Protein AF-A0A915DSH3-F1 (afdb_monomer_lite)

pLDDT: mean 75.09, std 13.85, range [45.59, 95.69]

Foldseek 3Di:
DDDPDPDPPDDDPPDPVVVVVCCVVPNDPDDPPDPDDDPVVVVVVVVPDPVVVVVVVVVVVVVVVVPPDDPDPDDPPDPCVVVVVVVVVVVVVVVVVPDPPQDDDPNDTD

Structure (mmCIF, N/CA/C/O backbone):
data_AF-A0A915DSH3-F1
#
_entry.id   AF-A0A915DSH3-F1
#
loop_
_atom_site.group_PDB
_atom_site.id
_atom_site.type_symbol
_atom_site.label_atom_id
_atom_site.label_alt_id
_atom_site.label_comp_id
_atom_site.label_asym_id
_atom_site.label_entity_id
_atom_site.label_seq_id
_atom_site.pdbx_PDB_ins_code
_atom_site.Cartn_x
_atom_site.Cartn_y
_atom_site.Cartn_z
_atom_site.occupancy
_atom_site.B_iso_or_equiv
_atom_site.auth_seq_id
_atom_site.auth_comp_id
_atom_site.auth_asym_id
_atom_site.auth_atom_id
_atom_site.pdbx_PDB_model_num
ATOM 1 N N . MET A 1 1 ? 5.018 30.701 -42.467 1.00 50.78 1 MET A N 1
ATOM 2 C CA . MET A 1 1 ? 4.283 29.457 -42.141 1.00 50.78 1 MET A CA 1
ATOM 3 C C . MET A 1 1 ? 4.256 28.543 -43.361 1.00 50.78 1 MET A C 1
ATOM 5 O O . MET A 1 1 ? 3.583 28.879 -44.322 1.00 50.78 1 MET A O 1
ATOM 9 N N . SER A 1 2 ? 4.959 27.407 -43.355 1.00 45.59 2 SER A N 1
ATOM 10 C CA . SER A 1 2 ? 4.644 26.292 -44.262 1.00 45.59 2 SER A CA 1
ATOM 11 C C . SER A 1 2 ? 5.183 24.987 -43.685 1.00 45.59 2 SER A C 1
ATOM 13 O O . SER A 1 2 ? 6.219 24.956 -43.032 1.00 45.59 2 SER A O 1
ATOM 15 N N . LYS A 1 3 ? 4.377 23.944 -43.833 1.00 59.41 3 LYS A N 1
ATOM 16 C CA . LYS A 1 3 ? 4.323 22.753 -42.991 1.00 59.41 3 LYS A CA 1
ATOM 17 C C . LYS A 1 3 ? 5.414 21.765 -43.410 1.00 59.41 3 LYS A C 1
ATOM 19 O O . LYS A 1 3 ? 5.338 21.222 -44.511 1.00 59.41 3 LYS A O 1
ATOM 24 N N . ASN A 1 4 ? 6.358 21.467 -42.516 1.00 51.75 4 ASN A N 1
ATOM 25 C CA . ASN A 1 4 ? 7.262 20.320 -42.644 1.00 51.75 4 ASN A CA 1
ATOM 26 C C . ASN A 1 4 ? 6.451 19.022 -42.527 1.00 51.75 4 ASN A C 1
ATOM 28 O O . ASN A 1 4 ? 6.335 18.420 -41.463 1.00 51.75 4 ASN A O 1
ATOM 32 N N . ARG A 1 5 ? 5.822 18.614 -43.632 1.00 61.50 5 ARG A N 1
ATOM 33 C CA . ARG A 1 5 ? 5.177 17.309 -43.755 1.00 61.50 5 ARG A CA 1
ATOM 34 C C . ARG A 1 5 ? 6.258 16.289 -44.078 1.00 61.50 5 ARG A C 1
ATOM 36 O O . ARG A 1 5 ? 6.682 16.196 -45.228 1.00 61.50 5 ARG A O 1
ATOM 43 N N . PHE A 1 6 ? 6.696 15.552 -43.060 1.00 60.00 6 PHE A N 1
ATOM 44 C CA . PHE A 1 6 ? 7.559 14.383 -43.202 1.00 60.00 6 PHE A CA 1
ATOM 45 C C . PHE A 1 6 ? 6.954 13.437 -44.247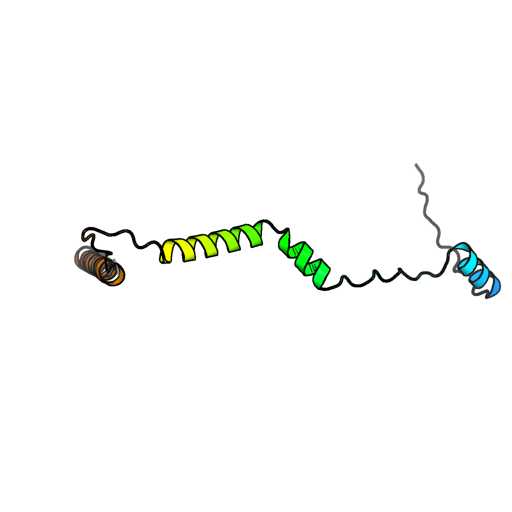 1.00 60.00 6 PHE A C 1
ATOM 47 O O . PHE A 1 6 ? 5.938 12.786 -44.011 1.00 60.00 6 PHE A O 1
ATOM 54 N N . ARG A 1 7 ? 7.528 13.422 -45.452 1.00 58.78 7 ARG A N 1
ATOM 55 C CA . ARG A 1 7 ? 7.103 12.519 -46.517 1.00 58.78 7 ARG A CA 1
ATOM 56 C C . ARG A 1 7 ? 7.782 11.170 -46.308 1.00 58.78 7 ARG A C 1
ATOM 58 O O . ARG A 1 7 ? 8.949 11.023 -46.647 1.00 58.78 7 ARG A O 1
ATOM 65 N N . LEU A 1 8 ? 7.029 10.187 -45.820 1.00 65.19 8 LEU A N 1
ATOM 66 C CA . LEU A 1 8 ? 7.379 8.765 -45.903 1.00 65.19 8 LEU A CA 1
ATOM 67 C C . LEU A 1 8 ? 7.302 8.336 -47.379 1.00 65.19 8 LEU A C 1
ATOM 69 O O . LEU A 1 8 ? 6.280 7.834 -47.833 1.00 65.19 8 LEU A O 1
ATOM 73 N N . ARG A 1 9 ? 8.318 8.669 -48.182 1.00 63.91 9 ARG A N 1
ATOM 74 C CA . ARG A 1 9 ? 8.303 8.420 -49.636 1.00 63.91 9 ARG A CA 1
ATOM 75 C C . ARG A 1 9 ? 8.998 7.123 -50.050 1.00 63.91 9 ARG A C 1
ATOM 77 O O . ARG A 1 9 ? 8.777 6.717 -51.183 1.00 63.91 9 ARG A O 1
ATOM 84 N N . GLN A 1 10 ? 9.770 6.471 -49.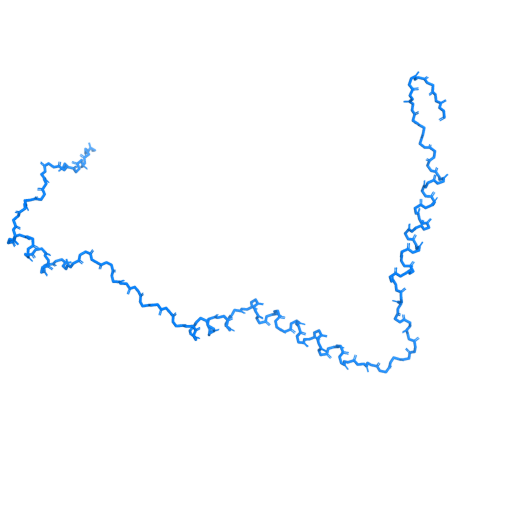179 1.00 68.44 10 GLN A N 1
ATOM 85 C CA . GLN A 1 10 ? 10.495 5.232 -49.488 1.00 68.44 10 GLN A CA 1
ATOM 86 C C . GLN A 1 10 ? 10.586 4.322 -48.252 1.00 68.44 10 GLN A C 1
ATOM 88 O O . GLN A 1 10 ? 10.827 4.802 -47.143 1.00 68.44 10 GLN A O 1
ATOM 93 N N . CYS A 1 11 ? 10.363 3.020 -48.455 1.00 73.06 11 CYS A N 1
ATOM 94 C CA . CYS A 1 11 ? 10.644 1.971 -47.474 1.00 73.06 11 CYS A CA 1
ATOM 95 C C . CYS A 1 11 ? 12.156 1.739 -47.354 1.00 73.06 11 CYS A C 1
ATOM 97 O O . CYS A 1 11 ? 12.935 2.229 -48.172 1.00 73.06 11 CYS A O 1
ATOM 99 N N . LEU A 1 12 ? 12.565 0.973 -46.342 1.00 74.81 12 LEU A N 1
ATOM 100 C CA . LEU A 1 12 ? 13.949 0.534 -46.238 1.00 74.81 12 LEU A CA 1
ATOM 101 C C . LEU A 1 12 ? 14.277 -0.453 -47.365 1.00 74.81 12 LEU A C 1
ATOM 103 O O . LEU A 1 12 ? 13.516 -1.409 -47.530 1.00 74.81 12 LEU A O 1
ATOM 107 N N . PRO A 1 13 ? 15.364 -0.255 -48.128 1.00 76.56 13 PRO A N 1
ATOM 108 C CA . PRO A 1 13 ? 15.850 -1.294 -49.024 1.00 76.56 13 PRO A CA 1
ATOM 109 C C . PRO A 1 13 ? 16.236 -2.533 -48.201 1.00 76.56 13 PRO A C 1
ATOM 111 O O . PRO A 1 13 ? 16.854 -2.411 -47.144 1.00 76.56 13 PRO A O 1
ATOM 114 N N . ASN A 1 14 ? 15.830 -3.719 -48.661 1.00 79.88 14 ASN A N 1
ATOM 115 C CA . ASN A 1 14 ? 16.159 -4.995 -48.020 1.00 79.88 14 ASN A CA 1
ATOM 116 C C . ASN A 1 14 ? 17.528 -5.486 -48.506 1.00 79.88 14 ASN A C 1
ATOM 118 O O . ASN A 1 14 ? 17.619 -6.477 -49.227 1.00 79.88 14 ASN A O 1
ATOM 122 N N . ASP A 1 15 ? 18.556 -4.710 -48.180 1.00 86.25 15 ASP A N 1
ATOM 123 C CA . ASP A 1 15 ? 19.949 -5.004 -48.495 1.00 86.25 15 ASP A CA 1
ATOM 124 C C . ASP A 1 15 ? 20.654 -5.495 -47.221 1.00 86.25 15 ASP A C 1
ATOM 126 O O . ASP A 1 15 ? 20.662 -4.801 -46.199 1.00 86.25 15 ASP A O 1
ATOM 130 N N . GLU A 1 16 ? 21.210 -6.706 -47.261 1.00 86.75 16 GLU A N 1
ATOM 131 C CA . GLU A 1 16 ? 21.871 -7.342 -46.115 1.00 86.75 16 GLU A CA 1
ATOM 132 C C . GLU A 1 16 ? 23.101 -6.542 -45.646 1.00 86.75 16 GLU A C 1
ATOM 134 O O . GLU A 1 16 ? 23.386 -6.472 -44.443 1.00 86.75 16 GLU A O 1
ATOM 139 N N . ASP A 1 17 ? 23.785 -5.853 -46.565 1.00 87.06 17 ASP A N 1
ATOM 140 C CA . ASP A 1 17 ? 24.956 -5.027 -46.254 1.00 87.06 17 ASP A CA 1
ATOM 141 C C . ASP A 1 17 ? 24.559 -3.719 -45.542 1.00 87.06 17 ASP A C 1
ATOM 143 O O . ASP A 1 17 ? 25.221 -3.269 -44.599 1.00 87.06 17 ASP A O 1
ATOM 147 N N . ASP A 1 18 ? 23.425 -3.124 -45.918 1.00 85.81 18 ASP A N 1
ATOM 148 C CA . ASP A 1 18 ? 22.869 -1.945 -45.241 1.00 85.81 18 ASP A CA 1
ATOM 149 C C . ASP A 1 18 ? 22.287 -2.320 -43.865 1.00 85.81 18 ASP A C 1
ATOM 151 O O . ASP A 1 18 ? 22.486 -1.611 -42.873 1.00 85.81 18 ASP A O 1
ATOM 155 N N . ILE A 1 19 ? 21.625 -3.478 -43.755 1.00 84.56 19 ILE A N 1
ATOM 156 C CA . ILE A 1 19 ? 21.099 -4.000 -42.484 1.00 84.56 19 ILE A CA 1
ATOM 157 C C . ILE A 1 19 ? 22.238 -4.306 -41.503 1.00 84.56 19 ILE A C 1
ATOM 159 O O . ILE A 1 19 ? 22.154 -3.923 -40.329 1.00 84.56 19 ILE A O 1
ATOM 163 N N . SER A 1 20 ? 23.313 -4.957 -41.955 1.00 85.00 20 SER A N 1
ATOM 164 C CA . SER A 1 20 ? 24.487 -5.237 -41.121 1.00 85.00 20 SER A CA 1
A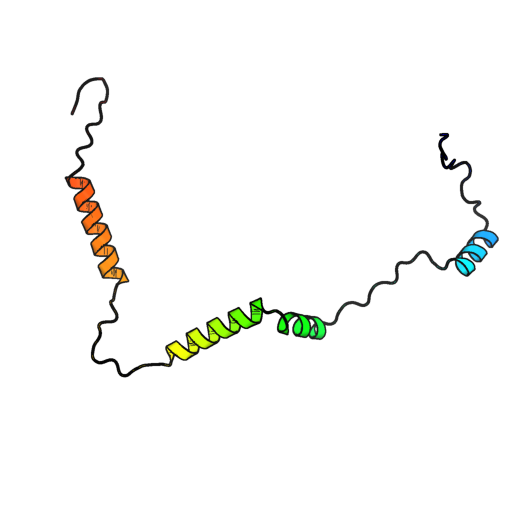TOM 165 C C . SER A 1 20 ? 25.196 -3.946 -40.693 1.00 85.00 20 SER A C 1
ATOM 167 O O . SER A 1 20 ? 25.452 -3.760 -39.499 1.00 85.00 20 SER A O 1
ATOM 169 N N . SER A 1 21 ? 25.375 -2.989 -41.610 1.00 88.62 21 SER A N 1
ATOM 170 C CA . SER A 1 21 ? 25.912 -1.651 -41.312 1.00 88.62 21 SER A CA 1
ATOM 171 C C . SER A 1 21 ? 25.084 -0.911 -40.253 1.00 88.62 21 SER A C 1
ATOM 173 O O . SER A 1 21 ? 25.631 -0.281 -39.341 1.00 88.62 21 SER A O 1
ATOM 175 N N . ARG A 1 22 ? 23.751 -1.020 -40.306 1.00 86.94 22 ARG A N 1
ATOM 176 C CA . ARG A 1 22 ? 22.844 -0.420 -39.313 1.00 86.94 22 ARG A CA 1
ATOM 177 C C . ARG A 1 22 ? 22.908 -1.110 -37.961 1.00 86.94 22 ARG A C 1
ATOM 179 O O . ARG A 1 22 ? 22.864 -0.414 -36.951 1.00 86.94 22 ARG A O 1
ATOM 186 N N . ARG A 1 23 ? 23.035 -2.439 -37.916 1.00 87.00 23 ARG A N 1
ATOM 187 C CA . ARG A 1 23 ? 23.209 -3.182 -36.656 1.00 87.00 23 ARG A CA 1
ATOM 188 C C . ARG A 1 23 ? 24.511 -2.805 -35.957 1.00 87.00 23 ARG A C 1
ATOM 190 O O . ARG A 1 23 ? 24.506 -2.658 -34.740 1.00 87.00 23 ARG A O 1
ATOM 197 N N . VAL A 1 24 ? 25.589 -2.584 -36.712 1.00 86.62 24 VAL A N 1
ATOM 198 C CA . VAL A 1 24 ? 26.867 -2.103 -36.161 1.00 86.62 24 VAL A CA 1
ATOM 199 C C . VAL A 1 24 ? 26.745 -0.660 -35.661 1.00 86.62 24 VAL A C 1
ATOM 201 O O . VAL A 1 24 ? 27.231 -0.340 -34.581 1.00 86.62 24 VAL A O 1
ATOM 204 N N . LYS A 1 25 ? 26.070 0.215 -36.416 1.00 87.69 25 LYS A N 1
ATOM 205 C CA . LYS A 1 25 ? 25.972 1.647 -36.094 1.00 87.69 25 LYS A CA 1
ATOM 206 C C . LYS A 1 25 ? 24.974 1.982 -34.980 1.00 87.69 25 LYS A C 1
ATOM 208 O O . LYS A 1 25 ? 25.235 2.885 -34.190 1.00 87.69 25 LYS A O 1
ATOM 213 N N . TYR A 1 26 ? 23.825 1.311 -34.947 1.00 87.62 26 TYR A N 1
ATOM 214 C CA . TYR A 1 26 ? 22.701 1.630 -34.055 1.00 87.62 26 TYR A CA 1
ATOM 215 C C . TYR A 1 26 ? 22.430 0.550 -33.001 1.00 87.62 26 TYR A C 1
ATOM 217 O O . TYR A 1 26 ? 21.657 0.791 -32.077 1.00 87.62 26 TYR A O 1
ATOM 225 N N . GLY A 1 27 ? 23.068 -0.618 -33.110 1.00 85.19 27 GLY A N 1
ATOM 226 C CA . GLY A 1 27 ? 22.798 -1.761 -32.245 1.00 85.19 27 GLY A CA 1
ATOM 227 C C . GLY A 1 27 ? 21.511 -2.503 -32.614 1.00 85.19 27 GLY A C 1
ATOM 228 O O . GLY A 1 27 ? 20.795 -2.159 -33.558 1.00 85.19 27 GLY A O 1
ATOM 229 N N . ALA A 1 28 ? 21.220 -3.568 -31.869 1.00 82.75 28 ALA A N 1
ATOM 230 C CA . ALA A 1 28 ? 19.955 -4.282 -31.985 1.00 82.75 28 ALA A CA 1
ATOM 231 C C . ALA A 1 28 ? 18.820 -3.474 -31.334 1.00 82.75 28 ALA A C 1
ATOM 233 O O . ALA A 1 28 ? 19.006 -2.879 -30.274 1.00 82.75 28 ALA A O 1
ATOM 234 N N . ASN A 1 29 ? 17.626 -3.496 -31.934 1.00 83.31 29 ASN A N 1
ATOM 235 C CA . ASN A 1 29 ? 16.413 -2.917 -31.346 1.00 83.31 29 ASN A CA 1
ATOM 236 C C . ASN A 1 29 ? 15.827 -3.852 -30.274 1.00 83.31 29 ASN A C 1
ATOM 238 O O . ASN A 1 29 ? 14.700 -4.332 -30.391 1.00 83.31 29 ASN A O 1
ATOM 242 N N . GLU A 1 30 ? 16.631 -4.171 -29.267 1.00 84.19 30 GLU A N 1
ATOM 243 C CA . GLU A 1 30 ? 16.222 -4.976 -28.128 1.00 84.19 30 GLU A CA 1
ATOM 244 C C . GLU A 1 30 ? 16.314 -4.116 -26.873 1.00 84.19 30 GLU A C 1
ATOM 246 O O . GLU A 1 30 ? 17.386 -3.661 -26.471 1.00 84.19 30 GLU A O 1
ATOM 251 N N . ASN A 1 31 ? 15.164 -3.869 -26.248 1.00 76.81 31 ASN A N 1
ATOM 252 C CA . ASN A 1 31 ? 15.134 -3.191 -24.964 1.00 76.81 31 ASN A CA 1
ATOM 253 C C . ASN A 1 31 ? 15.758 -4.128 -23.938 1.00 76.81 31 ASN A C 1
ATOM 255 O O . ASN A 1 31 ? 15.153 -5.146 -23.605 1.00 76.81 31 ASN A O 1
ATOM 259 N N . SER A 1 32 ? 16.939 -3.774 -23.425 1.00 74.94 32 SER A N 1
ATOM 260 C CA . SER A 1 32 ? 17.620 -4.568 -22.406 1.00 74.94 32 SER A CA 1
ATOM 261 C C . SER A 1 32 ? 16.638 -4.951 -21.292 1.00 74.94 32 SER A C 1
ATOM 263 O O . SER A 1 32 ? 16.066 -4.056 -20.648 1.00 74.94 32 SER A O 1
ATOM 265 N N . PRO A 1 33 ? 16.399 -6.253 -21.059 1.00 79.00 33 PRO A N 1
ATOM 266 C CA . PRO A 1 33 ? 15.482 -6.679 -20.022 1.00 79.00 33 PRO A CA 1
ATOM 267 C C . PRO A 1 33 ? 16.072 -6.254 -18.682 1.00 79.00 33 PRO A C 1
ATOM 269 O O . PRO A 1 33 ? 17.189 -6.623 -18.318 1.00 79.00 33 PRO A O 1
ATOM 272 N N . LYS A 1 34 ? 15.336 -5.424 -17.941 1.00 78.44 34 LYS A N 1
ATOM 273 C CA . LYS A 1 34 ? 15.763 -5.016 -16.601 1.00 78.44 34 LYS A CA 1
ATOM 274 C C . LYS A 1 34 ? 15.894 -6.281 -15.744 1.00 78.44 34 LYS A C 1
ATOM 276 O O . LYS A 1 34 ? 14.947 -7.071 -15.729 1.00 78.44 34 LYS A O 1
ATOM 281 N N . PRO A 1 35 ? 17.004 -6.474 -15.011 1.00 80.00 35 PRO A N 1
ATOM 282 C CA . PRO A 1 35 ? 17.137 -7.632 -14.141 1.00 80.00 35 PRO A CA 1
ATOM 283 C C . PRO A 1 35 ? 16.006 -7.627 -13.108 1.00 80.00 35 PRO A C 1
ATOM 285 O O . PRO A 1 35 ? 15.673 -6.586 -12.526 1.00 80.00 35 PRO A O 1
ATOM 288 N N . ALA A 1 36 ? 15.388 -8.790 -12.899 1.00 80.50 36 ALA A N 1
ATOM 289 C CA . ALA A 1 36 ? 14.314 -8.937 -11.928 1.00 80.50 36 ALA A CA 1
ATOM 290 C C . ALA A 1 36 ? 14.845 -8.628 -10.520 1.00 80.50 36 ALA A C 1
ATOM 292 O O . ALA A 1 36 ? 15.906 -9.099 -10.111 1.00 80.50 36 ALA A O 1
ATOM 293 N N . LYS A 1 37 ? 14.113 -7.806 -9.762 1.00 81.50 37 LYS A N 1
ATOM 294 C CA . LYS A 1 37 ? 14.498 -7.477 -8.385 1.00 81.50 37 LYS A CA 1
ATOM 295 C C . LYS A 1 37 ? 14.368 -8.722 -7.510 1.00 81.50 37 LYS A C 1
ATOM 297 O O . LYS A 1 37 ? 13.333 -9.380 -7.515 1.00 81.50 37 LYS A O 1
ATOM 302 N N . MET A 1 38 ? 15.396 -8.997 -6.715 1.00 89.69 38 MET A N 1
ATOM 303 C CA . MET A 1 38 ? 15.380 -10.102 -5.758 1.00 89.69 38 MET A CA 1
ATOM 304 C C . MET A 1 38 ? 14.401 -9.830 -4.608 1.00 89.69 38 MET A C 1
ATOM 306 O O . MET A 1 38 ? 14.271 -8.693 -4.149 1.00 89.69 38 MET A O 1
ATOM 310 N N . PHE A 1 39 ? 13.778 -10.891 -4.089 1.00 86.81 39 PHE A N 1
ATOM 311 C CA . PHE A 1 39 ? 12.835 -10.841 -2.965 1.00 86.81 39 PHE A CA 1
ATOM 312 C C . PHE A 1 39 ? 13.395 -10.101 -1.740 1.00 86.81 39 PHE A C 1
ATOM 314 O O . PHE A 1 39 ? 12.726 -9.240 -1.178 1.00 86.81 39 PHE A O 1
ATOM 321 N N . MET A 1 40 ? 14.660 -10.339 -1.383 1.00 79.69 40 MET A N 1
ATOM 322 C CA . MET A 1 40 ? 15.309 -9.666 -0.247 1.00 79.69 40 MET A CA 1
ATOM 323 C C . MET A 1 40 ? 15.390 -8.138 -0.419 1.00 79.69 40 MET A C 1
ATOM 325 O O . MET A 1 40 ? 15.231 -7.393 0.545 1.00 79.69 40 MET A O 1
ATOM 329 N N . CYS A 1 41 ? 15.553 -7.645 -1.654 1.00 84.31 41 CYS A N 1
ATOM 330 C CA . CYS A 1 41 ? 15.505 -6.210 -1.952 1.00 84.31 41 CYS A CA 1
ATOM 331 C C . CYS A 1 41 ? 14.080 -5.648 -1.817 1.00 84.31 41 CYS A C 1
ATOM 333 O O . CYS A 1 41 ? 13.906 -4.489 -1.437 1.00 84.31 41 CYS A O 1
ATOM 335 N N . LEU A 1 42 ? 13.055 -6.453 -2.117 1.00 81.75 42 LEU A N 1
ATOM 336 C CA . LEU A 1 42 ? 11.657 -6.075 -1.904 1.00 81.75 42 LEU A CA 1
ATOM 337 C C . LEU A 1 42 ? 11.340 -6.000 -0.413 1.00 81.75 42 LEU A C 1
ATOM 339 O O . LEU A 1 42 ? 10.794 -4.994 0.020 1.00 81.75 42 LEU A O 1
ATOM 343 N N . VAL A 1 43 ? 11.740 -6.996 0.377 1.00 86.56 43 VAL A N 1
ATOM 344 C CA . VAL A 1 43 ? 11.552 -6.975 1.835 1.00 86.56 43 VAL A CA 1
ATOM 345 C C . VAL A 1 43 ? 12.243 -5.755 2.447 1.00 86.56 43 VAL A C 1
ATOM 347 O O . VAL A 1 43 ? 11.614 -5.018 3.197 1.00 86.56 43 VAL A O 1
ATOM 350 N N . GLY A 1 44 ? 13.482 -5.456 2.039 1.00 81.56 44 GLY A N 1
ATOM 351 C CA . GLY A 1 44 ? 14.175 -4.233 2.459 1.00 81.56 44 GLY A CA 1
ATOM 352 C C . GLY A 1 44 ? 13.440 -2.943 2.066 1.00 81.56 44 GLY A C 1
ATOM 353 O O . GLY A 1 44 ? 13.380 -2.004 2.857 1.00 81.56 44 GLY A O 1
ATOM 354 N N . LYS A 1 45 ? 12.807 -2.903 0.884 1.00 80.19 45 LYS A N 1
ATOM 355 C CA . LYS A 1 45 ? 11.934 -1.786 0.478 1.00 80.19 45 LYS A CA 1
ATOM 356 C C . LYS A 1 45 ? 10.657 -1.694 1.317 1.00 80.19 45 LYS A C 1
ATOM 358 O O . LYS A 1 45 ? 10.218 -0.588 1.613 1.00 80.19 45 LYS A O 1
ATOM 363 N N . LEU A 1 46 ? 10.064 -2.824 1.700 1.00 82.38 46 LEU A N 1
ATOM 364 C CA . LEU A 1 46 ? 8.875 -2.868 2.553 1.00 82.38 46 LEU A CA 1
ATOM 365 C C . LEU A 1 46 ? 9.204 -2.426 3.987 1.00 82.38 46 LEU A C 1
ATOM 367 O O . LEU A 1 46 ? 8.408 -1.717 4.594 1.00 82.38 46 LEU A O 1
ATOM 371 N N . CYS A 1 47 ? 10.395 -2.753 4.494 1.00 78.19 47 CYS A N 1
ATOM 372 C CA . CYS A 1 47 ? 10.851 -2.328 5.819 1.00 78.19 47 CYS A CA 1
ATOM 373 C C . CYS A 1 47 ? 11.016 -0.807 5.963 1.00 78.19 47 CYS A C 1
ATOM 375 O O . CYS A 1 47 ? 10.926 -0.308 7.076 1.00 78.19 47 CYS A O 1
ATOM 377 N N . MET A 1 48 ? 11.226 -0.055 4.877 1.00 82.81 48 MET A N 1
ATOM 378 C CA . MET A 1 48 ? 11.276 1.418 4.914 1.00 82.81 48 MET A CA 1
ATOM 379 C C . MET A 1 48 ? 9.900 2.081 4.765 1.00 82.81 48 MET A C 1
ATOM 381 O O . MET A 1 48 ? 9.798 3.307 4.711 1.00 82.81 48 MET A O 1
ATOM 385 N N . ASN A 1 49 ? 8.825 1.298 4.670 1.00 92.75 49 ASN A N 1
ATOM 386 C CA . ASN A 1 49 ? 7.495 1.845 4.483 1.00 92.75 49 ASN A CA 1
ATOM 387 C C . ASN A 1 49 ? 6.901 2.295 5.824 1.00 92.75 49 ASN A C 1
ATOM 389 O O . ASN A 1 49 ? 6.559 1.479 6.681 1.00 92.75 49 ASN A O 1
ATOM 393 N N . VAL A 1 50 ? 6.728 3.610 5.971 1.00 93.12 50 VAL A N 1
ATOM 394 C CA . VAL A 1 50 ? 6.180 4.252 7.175 1.00 93.12 50 VAL A CA 1
ATOM 395 C C . VAL A 1 50 ? 4.823 3.660 7.570 1.00 93.12 50 VAL A C 1
ATOM 397 O O . VAL A 1 50 ? 4.561 3.468 8.753 1.00 93.12 50 VAL A O 1
ATOM 400 N N . THR A 1 51 ? 3.979 3.291 6.601 1.00 91.00 51 THR A N 1
ATOM 401 C CA . THR A 1 51 ? 2.661 2.692 6.886 1.00 91.00 51 THR A CA 1
ATOM 402 C C . THR A 1 51 ? 2.763 1.330 7.578 1.00 91.00 51 THR A C 1
ATOM 404 O O . THR A 1 51 ? 2.053 1.092 8.552 1.00 91.00 51 THR A O 1
ATOM 407 N N . LEU A 1 52 ? 3.682 0.459 7.141 1.00 88.94 52 LEU A N 1
ATOM 408 C CA . LEU A 1 52 ? 3.910 -0.850 7.766 1.00 88.94 52 LEU A CA 1
ATOM 409 C C . LEU A 1 52 ? 4.498 -0.708 9.175 1.00 88.94 52 LEU A C 1
ATOM 411 O O . LEU A 1 52 ? 4.090 -1.426 10.086 1.00 88.94 52 LEU A O 1
ATOM 415 N N . ILE A 1 53 ? 5.404 0.251 9.371 1.00 90.69 53 ILE A N 1
ATOM 416 C CA . ILE A 1 53 ? 6.008 0.533 10.680 1.00 90.69 53 ILE A CA 1
ATOM 417 C C . ILE A 1 53 ? 4.958 1.040 11.677 1.00 90.69 53 ILE A C 1
ATOM 419 O O . ILE A 1 53 ? 4.905 0.559 12.808 1.00 90.69 53 ILE A O 1
ATOM 423 N N . VAL A 1 54 ? 4.098 1.981 11.271 1.00 93.94 54 VAL A N 1
ATOM 424 C CA . VAL A 1 54 ? 3.040 2.524 12.141 1.00 93.94 54 VAL A CA 1
ATOM 425 C C . VAL A 1 54 ? 2.053 1.430 12.545 1.00 93.94 54 VAL A C 1
ATOM 427 O O . VAL A 1 54 ? 1.709 1.319 13.720 1.00 93.94 54 VAL A O 1
ATOM 430 N N . LEU A 1 55 ? 1.651 0.573 11.604 1.00 93.25 55 LEU A N 1
ATOM 431 C CA . LEU A 1 55 ? 0.761 -0.553 11.894 1.00 93.25 55 LEU A CA 1
ATOM 432 C C . LEU A 1 55 ? 1.386 -1.546 12.885 1.00 93.25 55 LEU A C 1
ATOM 434 O O . LEU A 1 55 ? 0.710 -1.992 13.814 1.00 93.25 55 LEU A O 1
ATOM 438 N N . LEU A 1 56 ? 2.678 -1.850 12.736 1.00 93.06 56 LEU A N 1
ATOM 439 C CA . LEU A 1 56 ? 3.405 -2.726 13.655 1.00 93.06 56 LEU A CA 1
ATOM 440 C C . LEU A 1 56 ? 3.515 -2.119 15.062 1.00 93.06 56 LEU A C 1
ATOM 442 O O . LEU A 1 56 ? 3.273 -2.817 16.046 1.00 93.06 56 LEU A O 1
ATOM 446 N N . LEU A 1 57 ? 3.827 -0.823 15.167 1.00 95.38 57 LEU A N 1
ATOM 447 C CA . LEU A 1 57 ? 3.874 -0.102 16.443 1.00 95.38 57 LEU A CA 1
ATOM 448 C C . LEU A 1 57 ? 2.511 -0.092 17.138 1.00 95.38 57 LEU A C 1
ATOM 450 O O . LEU A 1 57 ? 2.434 -0.389 18.326 1.00 95.38 57 LEU A O 1
ATOM 454 N N . CYS A 1 58 ? 1.426 0.190 16.412 1.00 95.19 58 CYS A N 1
ATOM 455 C CA . CYS A 1 58 ? 0.071 0.136 16.961 1.00 95.19 58 CYS A CA 1
ATOM 456 C C . CYS A 1 58 ? -0.274 -1.255 17.506 1.00 95.19 58 CYS A C 1
ATOM 458 O O . CYS A 1 58 ? -0.802 -1.366 18.613 1.00 95.19 58 CYS A O 1
ATOM 460 N N . ALA A 1 59 ? 0.050 -2.315 16.760 1.00 94.94 59 ALA A N 1
ATOM 461 C CA . ALA A 1 59 ? -0.174 -3.689 17.198 1.00 94.94 59 ALA A CA 1
ATOM 462 C C . ALA A 1 59 ? 0.660 -4.036 18.443 1.00 94.94 59 ALA A C 1
ATOM 464 O O . ALA A 1 59 ? 0.128 -4.587 19.407 1.00 94.94 59 ALA A O 1
ATOM 465 N N . ALA A 1 60 ? 1.940 -3.657 18.461 1.00 95.69 60 ALA A N 1
ATOM 466 C CA . ALA A 1 60 ? 2.831 -3.883 19.595 1.00 95.69 60 ALA A CA 1
ATOM 467 C C . ALA A 1 60 ? 2.378 -3.125 20.851 1.00 95.69 60 ALA A C 1
ATOM 469 O O . ALA A 1 60 ? 2.353 -3.702 21.935 1.00 95.69 60 ALA A O 1
ATOM 470 N N . LEU A 1 61 ? 1.960 -1.863 20.719 1.00 95.25 61 LEU A N 1
ATOM 471 C CA . LEU A 1 61 ? 1.409 -1.071 21.822 1.00 95.25 61 LEU A CA 1
ATOM 472 C C . LEU A 1 61 ? 0.076 -1.644 22.321 1.00 95.25 61 LEU A C 1
ATOM 474 O O . LEU A 1 61 ? -0.139 -1.726 23.529 1.00 95.25 61 LEU A O 1
ATOM 478 N N . SER A 1 62 ? -0.800 -2.093 21.417 1.00 93.44 62 SER A N 1
ATOM 479 C CA . SER A 1 62 ? -2.059 -2.760 21.774 1.00 93.44 62 SER A CA 1
ATOM 480 C C . SER A 1 62 ? -1.812 -4.047 22.569 1.00 93.44 62 SER A C 1
ATOM 482 O O . SER A 1 62 ? -2.454 -4.288 23.594 1.00 93.44 62 SER A O 1
ATOM 484 N N . LEU A 1 63 ? -0.818 -4.833 22.152 1.00 93.62 63 LEU A N 1
ATOM 485 C CA . LEU A 1 63 ? -0.422 -6.060 22.831 1.00 93.62 63 LEU A CA 1
ATOM 486 C C . LEU A 1 63 ? 0.273 -5.773 24.174 1.00 93.62 63 LEU A C 1
ATOM 488 O O . LEU A 1 63 ? -0.061 -6.386 25.186 1.00 93.62 63 LEU A O 1
ATOM 492 N N . GLY A 1 64 ? 1.180 -4.796 24.214 1.00 93.56 64 GLY A N 1
ATOM 493 C CA . GLY A 1 64 ? 1.893 -4.384 25.424 1.00 93.56 64 GLY A CA 1
ATOM 494 C C . GLY A 1 64 ? 0.955 -3.856 26.511 1.00 93.56 64 GLY A C 1
ATOM 495 O O . GLY A 1 64 ? 1.048 -4.263 27.668 1.00 93.56 64 GLY A O 1
ATOM 496 N N . LEU A 1 65 ? -0.022 -3.025 26.139 1.00 88.44 65 LEU A N 1
ATOM 497 C CA . LEU A 1 65 ? -1.043 -2.530 27.066 1.00 88.44 65 LEU A CA 1
ATOM 498 C C . LEU A 1 65 ? -2.008 -3.627 27.538 1.00 88.44 65 LEU A C 1
ATOM 500 O O . LEU A 1 65 ? -2.548 -3.519 28.637 1.00 88.44 65 LEU A O 1
ATOM 504 N N . SER A 1 66 ? -2.207 -4.700 26.765 1.00 89.44 66 SER A N 1
ATOM 505 C CA . SER A 1 66 ? -2.996 -5.861 27.210 1.00 89.44 66 SER A CA 1
ATOM 506 C C . SER A 1 66 ? -2.347 -6.573 28.403 1.00 89.44 66 SER A C 1
ATOM 508 O O . SER A 1 66 ? -3.038 -7.062 29.304 1.00 89.44 66 SER A O 1
ATOM 510 N N . PHE A 1 67 ? -1.013 -6.591 28.444 1.00 88.69 67 PHE A N 1
ATOM 511 C CA . PHE A 1 67 ? -0.255 -7.130 29.571 1.00 88.69 67 PHE A CA 1
ATOM 512 C C . PHE A 1 67 ? -0.133 -6.142 30.736 1.00 88.69 67 PHE A C 1
ATOM 514 O O . PHE A 1 67 ? 0.102 -6.569 31.869 1.00 88.69 67 PHE A O 1
ATOM 521 N N . TRP A 1 68 ? -0.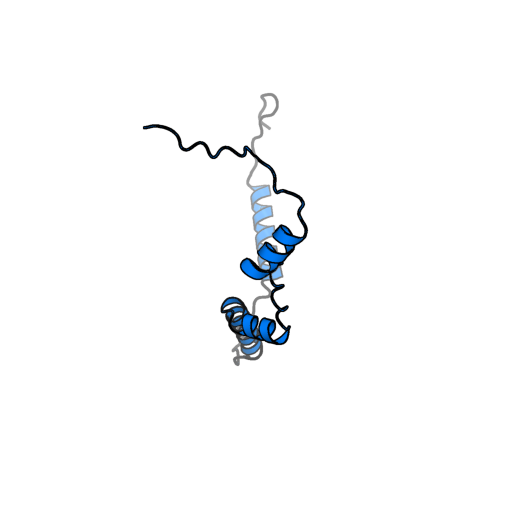378 -4.847 30.504 1.00 86.94 68 TRP A N 1
ATOM 522 C CA . TRP A 1 68 ? -0.471 -3.854 31.571 1.00 86.94 68 TRP A CA 1
ATOM 523 C C . TRP A 1 68 ? -1.782 -4.028 32.347 1.00 86.94 68 TRP A C 1
ATOM 525 O O . TRP A 1 68 ? -2.837 -3.485 32.009 1.00 86.94 68 TRP A O 1
ATOM 535 N N . LYS A 1 69 ? -1.719 -4.812 33.424 1.00 75.44 69 LYS A N 1
ATOM 536 C CA . LYS A 1 69 ? -2.794 -4.924 34.411 1.00 75.44 69 LYS A CA 1
ATOM 537 C C . LYS A 1 69 ? -2.474 -3.987 35.573 1.00 75.44 69 LYS A C 1
ATOM 539 O O . LYS A 1 69 ? -1.801 -4.415 36.508 1.00 75.44 69 LYS A O 1
ATOM 544 N N . PRO A 1 70 ? -2.946 -2.726 35.553 1.00 77.25 70 PRO A N 1
ATOM 545 C CA . PRO A 1 70 ? -2.868 -1.911 36.751 1.00 77.25 70 PRO A CA 1
ATOM 546 C C . PRO A 1 70 ? -3.673 -2.624 37.838 1.00 77.25 70 PRO A C 1
ATOM 548 O O . PRO A 1 70 ? -4.706 -3.240 37.547 1.00 77.25 70 PRO A O 1
ATOM 551 N 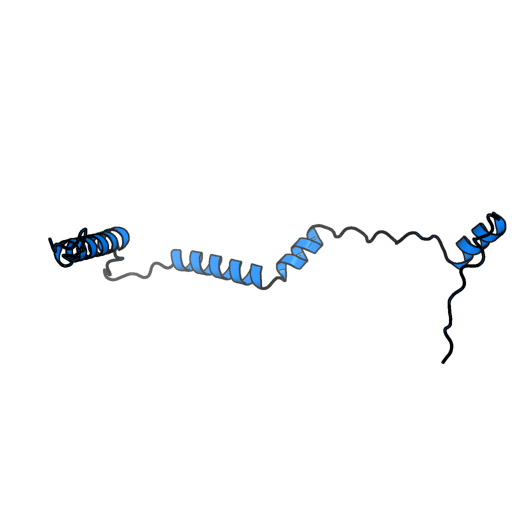N . THR A 1 71 ? -3.201 -2.568 39.078 1.00 67.75 71 THR A N 1
ATOM 552 C CA . THR A 1 71 ? -3.948 -3.027 40.247 1.00 67.75 71 THR A CA 1
ATOM 553 C C . THR A 1 71 ? -5.186 -2.144 40.373 1.00 67.75 71 THR A C 1
ATOM 555 O O . THR A 1 71 ? -5.174 -1.079 40.977 1.00 67.75 71 THR A O 1
ATOM 558 N N . LYS A 1 72 ? -6.268 -2.527 39.694 1.00 58.69 72 LYS A N 1
ATOM 559 C CA . LYS A 1 72 ? -7.510 -1.760 39.722 1.00 58.69 72 LYS A CA 1
ATOM 560 C C . LYS A 1 72 ? -8.122 -1.935 41.118 1.00 58.69 72 LYS A C 1
ATOM 562 O O . LYS A 1 72 ? -8.553 -3.056 41.409 1.00 58.69 72 LYS A O 1
ATOM 567 N N . PRO A 1 73 ? -8.254 -0.898 41.973 1.00 63.03 73 PRO A N 1
ATOM 568 C CA . PRO A 1 73 ? -9.378 -0.903 42.900 1.00 63.03 73 PRO A CA 1
ATOM 569 C C . PRO A 1 73 ? -10.650 -1.035 42.052 1.00 63.03 73 PRO A C 1
ATOM 571 O O . PRO A 1 73 ? -10.687 -0.564 40.916 1.00 63.03 73 PRO A O 1
ATOM 574 N N . LYS A 1 74 ? -11.635 -1.784 42.550 1.00 52.00 74 LYS A N 1
ATOM 575 C CA . LYS A 1 74 ? -12.729 -2.386 41.771 1.00 52.00 74 LYS A CA 1
ATOM 576 C C . LYS A 1 74 ? -13.529 -1.388 40.927 1.00 52.00 74 LYS A C 1
ATOM 578 O O . LYS A 1 74 ? -14.630 -0.993 41.289 1.00 52.00 74 LYS A O 1
ATOM 583 N N . GLU A 1 75 ? -13.033 -1.068 39.745 1.00 62.38 75 GLU A N 1
ATOM 584 C CA . GLU A 1 75 ? -13.802 -0.371 38.734 1.00 62.38 75 GLU A CA 1
ATOM 585 C C . GLU A 1 75 ? -14.392 -1.413 37.789 1.00 62.38 75 GLU A C 1
ATOM 587 O O . GLU A 1 75 ? -13.687 -2.220 37.169 1.00 62.38 75 GLU A O 1
ATOM 592 N N . LYS A 1 76 ? -15.724 -1.437 37.739 1.00 48.66 76 LYS A N 1
ATOM 593 C CA . LYS A 1 76 ? -16.502 -2.360 36.921 1.00 48.66 76 LYS A CA 1
ATOM 594 C C . LYS A 1 76 ? -16.166 -2.092 35.454 1.00 48.66 76 LYS A C 1
ATOM 596 O O . LYS A 1 76 ? -16.741 -1.191 34.853 1.00 48.66 76 LYS A O 1
ATOM 601 N N . LYS A 1 77 ? -15.271 -2.898 34.864 1.00 52.59 77 LYS A N 1
ATOM 602 C CA . LYS A 1 77 ? -15.206 -3.067 33.405 1.00 52.59 77 LYS A CA 1
ATOM 603 C C . LYS A 1 77 ? -16.591 -3.521 32.988 1.00 52.59 77 LYS A C 1
ATOM 605 O O . LYS A 1 77 ? -16.994 -4.658 33.228 1.00 52.59 77 LYS A O 1
ATOM 610 N N . SER A 1 78 ? -17.358 -2.565 32.504 1.00 49.50 78 SER A N 1
ATOM 611 C CA . SER A 1 78 ? -18.754 -2.749 32.230 1.00 49.50 78 SER A CA 1
ATOM 612 C C . SER A 1 78 ? -18.868 -3.782 31.121 1.00 49.50 78 SER A C 1
ATOM 614 O O . SER A 1 78 ? -18.342 -3.643 30.018 1.00 49.50 78 SER A O 1
ATOM 616 N N . MET A 1 79 ? -19.585 -4.843 31.459 1.00 48.28 79 MET A N 1
ATOM 617 C CA . MET A 1 79 ? -20.300 -5.728 30.558 1.00 48.28 79 MET A CA 1
ATOM 618 C C . MET A 1 79 ? -21.317 -4.878 29.771 1.00 48.28 79 MET A C 1
ATOM 620 O O . MET A 1 79 ? -22.526 -4.951 29.964 1.00 48.28 79 MET A O 1
ATOM 624 N N . GLN A 1 80 ? -20.805 -3.954 28.957 1.00 55.00 80 GLN A N 1
ATOM 625 C CA . GLN A 1 80 ? -21.554 -2.899 28.280 1.00 55.00 80 GLN A CA 1
ATOM 626 C C . GLN A 1 80 ? -22.088 -3.364 26.925 1.00 55.00 80 GLN A C 1
ATOM 628 O O . GLN A 1 80 ? -22.788 -2.600 26.280 1.00 55.00 80 GLN A O 1
ATOM 633 N N . GLY A 1 81 ? -21.828 -4.613 26.522 1.00 56.16 81 GLY A N 1
ATOM 634 C CA . GLY A 1 81 ? -22.558 -5.248 25.423 1.00 56.16 81 GLY A CA 1
ATOM 635 C C . GLY A 1 81 ? -24.033 -5.428 25.792 1.00 56.16 81 GLY A C 1
ATOM 636 O O . GLY A 1 81 ? -24.906 -4.833 25.174 1.00 56.16 81 GLY A O 1
ATOM 637 N N . GLY A 1 82 ? -24.310 -6.141 26.891 1.00 63.72 82 GLY A N 1
ATOM 638 C CA . GLY A 1 82 ? -25.687 -6.440 27.299 1.00 63.72 82 GLY A CA 1
ATOM 639 C C . GLY A 1 82 ? -26.459 -5.251 27.884 1.00 63.72 82 GLY A C 1
ATOM 640 O O . GLY A 1 82 ? -27.665 -5.141 27.679 1.00 63.72 82 GLY A O 1
ATOM 641 N N . LEU A 1 83 ? -25.793 -4.338 28.606 1.00 69.94 83 LEU A N 1
ATOM 642 C CA . LEU A 1 83 ? -26.477 -3.190 29.219 1.00 69.94 83 LEU A CA 1
ATOM 643 C C . LEU A 1 83 ? -26.844 -2.113 28.187 1.00 69.94 83 LEU A C 1
ATOM 645 O O . LEU A 1 83 ? -27.944 -1.569 28.258 1.00 69.94 83 LEU A O 1
ATOM 649 N N . ARG A 1 84 ? -25.967 -1.846 27.205 1.00 68.81 84 ARG A N 1
ATOM 650 C CA . ARG A 1 84 ? -26.290 -0.938 26.094 1.00 68.81 84 ARG A CA 1
ATOM 651 C C . ARG A 1 84 ? -27.406 -1.524 25.232 1.00 68.81 84 ARG A C 1
ATOM 653 O O . ARG A 1 84 ? -28.349 -0.811 24.923 1.00 68.81 84 ARG A O 1
ATOM 660 N N . GLU A 1 85 ? -27.368 -2.823 24.924 1.00 77.00 85 GLU A N 1
ATOM 661 C CA . GLU A 1 85 ? -28.427 -3.473 24.138 1.00 77.00 85 GLU A CA 1
ATOM 662 C C . GLU A 1 85 ? -29.803 -3.390 24.821 1.00 77.00 85 GLU A C 1
ATOM 664 O O . GLU A 1 85 ? -30.803 -3.072 24.176 1.00 77.00 85 GLU A O 1
ATOM 669 N N . ARG A 1 86 ? -29.860 -3.576 26.147 1.00 76.38 86 ARG A N 1
ATOM 670 C CA . ARG A 1 86 ? -31.091 -3.358 26.928 1.00 76.38 86 ARG A CA 1
ATOM 671 C C . ARG A 1 86 ? -31.570 -1.907 26.877 1.00 76.38 86 ARG A C 1
ATOM 673 O O . ARG A 1 86 ? -32.774 -1.685 26.796 1.00 76.38 86 ARG A O 1
ATOM 680 N N . GLN A 1 87 ? -30.659 -0.932 26.895 1.00 78.75 87 GLN A N 1
ATOM 681 C CA . GLN A 1 87 ? -31.016 0.486 26.772 1.00 78.75 87 GLN A CA 1
ATOM 682 C C . GLN A 1 87 ? -31.577 0.828 25.388 1.00 78.75 87 GLN A C 1
ATOM 684 O O . GLN A 1 87 ? -32.592 1.515 25.315 1.00 78.75 87 GLN A O 1
ATOM 689 N N . PHE A 1 88 ? -31.003 0.293 24.307 1.00 79.06 88 PHE A N 1
ATOM 690 C CA . PHE A 1 88 ? -31.555 0.472 22.960 1.00 79.06 88 PHE A CA 1
ATOM 691 C C . PHE A 1 88 ? -32.938 -0.175 22.815 1.00 79.06 88 PHE A C 1
ATOM 693 O O . PHE A 1 88 ? -33.850 0.458 22.292 1.00 79.06 88 PHE A O 1
ATOM 700 N N . ARG A 1 89 ? -33.148 -1.385 23.357 1.00 78.50 89 ARG A N 1
ATOM 701 C CA . ARG A 1 89 ? -34.470 -2.041 23.338 1.00 78.50 89 ARG A CA 1
ATOM 702 C C . ARG A 1 89 ? -35.519 -1.283 24.153 1.00 78.50 89 ARG A C 1
ATOM 704 O O . ARG A 1 89 ? -36.651 -1.149 23.705 1.00 78.50 89 ARG A O 1
ATOM 711 N N . ALA A 1 90 ? -35.151 -0.755 25.320 1.00 78.19 90 ALA A N 1
ATOM 712 C CA . ALA A 1 90 ? -36.060 0.039 26.145 1.00 78.19 90 ALA A CA 1
ATOM 713 C C . ALA A 1 90 ? -36.440 1.378 25.486 1.00 78.19 90 ALA A C 1
ATOM 715 O O . ALA A 1 90 ? -37.580 1.821 25.611 1.00 78.19 90 ALA A O 1
ATOM 716 N N . LEU A 1 91 ? -35.504 2.012 24.769 1.00 73.44 91 LEU A N 1
ATOM 717 C CA . LEU A 1 91 ? -35.780 3.210 23.973 1.00 73.44 91 LEU A CA 1
ATOM 718 C C . LEU A 1 91 ? -36.692 2.894 22.781 1.00 73.44 91 LEU A C 1
ATOM 720 O O . LEU A 1 91 ? -37.616 3.656 22.519 1.00 73.44 91 LEU A O 1
ATOM 724 N N . GLN A 1 92 ? -36.503 1.744 22.126 1.00 72.62 92 GLN A N 1
ATOM 725 C CA . GLN A 1 92 ? -37.365 1.295 21.030 1.00 72.62 92 GLN A CA 1
ATOM 726 C C . GLN A 1 92 ? -38.820 1.083 21.487 1.00 72.62 92 GLN A C 1
ATOM 728 O O . GLN A 1 92 ? -39.739 1.560 20.831 1.00 72.62 92 GLN A O 1
ATOM 733 N N . VAL A 1 93 ? -39.031 0.441 22.646 1.00 72.25 93 VAL A N 1
ATOM 734 C CA . VAL A 1 93 ? -40.372 0.211 23.229 1.00 72.25 93 VAL A CA 1
ATOM 735 C C . VAL A 1 93 ? -41.084 1.524 23.570 1.00 72.25 93 VAL A C 1
ATOM 737 O O . VAL A 1 93 ? -42.299 1.622 23.424 1.00 72.25 93 VAL A O 1
ATOM 740 N N . LYS A 1 94 ? -40.341 2.554 23.998 1.00 71.06 94 LYS A N 1
ATOM 741 C CA . LYS A 1 94 ? -40.915 3.884 24.256 1.00 71.06 94 LYS A CA 1
ATOM 742 C C . LYS A 1 94 ? -41.356 4.593 22.978 1.00 71.06 94 LYS A C 1
ATOM 744 O O . LYS A 1 94 ? -42.380 5.263 22.995 1.00 71.06 94 LYS A O 1
ATOM 749 N N . ILE A 1 95 ? -40.615 4.430 21.884 1.00 66.56 95 ILE A N 1
ATOM 750 C CA . ILE A 1 95 ? -40.970 5.034 20.593 1.00 66.56 95 ILE A CA 1
ATOM 75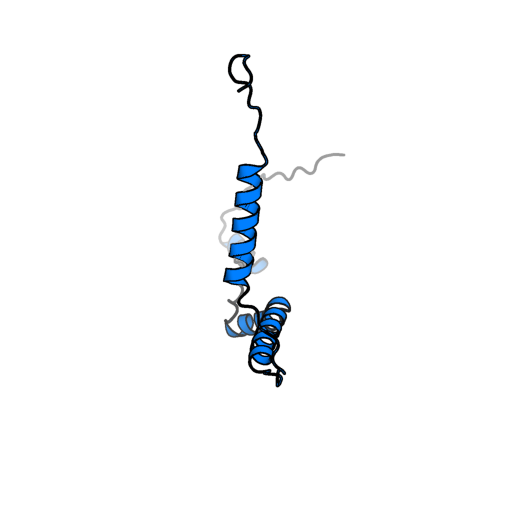1 C C . ILE A 1 95 ? -42.233 4.373 20.017 1.00 66.56 95 ILE A C 1
ATOM 753 O O . ILE A 1 95 ? -43.094 5.079 19.496 1.00 66.56 95 ILE A O 1
ATOM 757 N N . ASP A 1 96 ? -42.381 3.055 20.181 1.00 62.59 96 ASP A N 1
ATOM 758 C CA . ASP A 1 96 ? -43.546 2.297 19.692 1.00 62.59 96 ASP A CA 1
ATOM 759 C C . ASP A 1 96 ? -44.849 2.638 20.439 1.00 62.59 96 ASP A C 1
ATOM 761 O O . ASP A 1 96 ? -45.938 2.555 19.873 1.00 62.59 96 ASP A O 1
ATOM 765 N N . HIS A 1 97 ? -44.754 3.053 21.707 1.00 64.44 97 HIS A N 1
ATOM 766 C CA . HIS A 1 97 ? -45.925 3.413 22.512 1.00 64.44 97 HIS A CA 1
ATOM 767 C C . HIS A 1 97 ? -46.329 4.893 22.429 1.00 64.44 97 HIS A C 1
ATOM 769 O O . HIS A 1 97 ? -47.505 5.195 22.626 1.00 64.44 97 HIS A O 1
ATOM 775 N N . GLU A 1 98 ? -45.399 5.807 22.134 1.00 59.12 98 GLU A N 1
ATOM 776 C CA . GLU A 1 98 ? -45.666 7.258 22.132 1.00 59.12 98 GLU A CA 1
ATOM 777 C C . GLU A 1 98 ? -46.050 7.811 20.746 1.00 59.12 98 GLU A C 1
ATOM 779 O O . GLU A 1 98 ? -46.785 8.794 20.656 1.00 59.12 98 GLU A O 1
ATOM 784 N N . HIS A 1 99 ? -45.629 7.181 19.643 1.00 54.00 99 HIS A N 1
ATOM 785 C CA . HIS A 1 99 ? -45.970 7.655 18.298 1.00 54.00 99 HIS A CA 1
ATOM 786 C C . HIS A 1 99 ? -47.208 6.947 17.729 1.00 54.00 99 HIS A C 1
ATOM 788 O O . HIS A 1 99 ? -47.112 6.088 16.853 1.00 54.00 99 HIS A O 1
ATOM 794 N N . LYS A 1 100 ? -48.406 7.388 18.140 1.00 62.84 100 LYS A N 1
ATOM 795 C CA . LYS A 1 100 ? -49.621 7.210 17.322 1.00 62.84 100 LYS A CA 1
ATOM 796 C C . LYS A 1 100 ? -49.465 8.061 16.054 1.00 62.84 100 LYS A C 1
ATOM 798 O O . LYS A 1 100 ? -49.878 9.216 16.000 1.00 62.84 100 LYS A O 1
ATOM 803 N N . LEU A 1 101 ? -48.794 7.518 15.040 1.00 60.94 101 LEU A N 1
ATOM 804 C CA . LEU A 1 101 ? -48.711 8.146 13.725 1.00 60.94 101 LEU A CA 1
ATOM 805 C C . LEU A 1 101 ? -50.124 8.168 13.130 1.00 60.94 101 LEU A C 1
ATOM 807 O O . LEU A 1 101 ? -50.649 7.131 12.732 1.00 60.94 101 LEU A O 1
ATOM 811 N N . ALA A 1 102 ? -50.744 9.347 13.086 1.00 58.25 102 ALA A N 1
ATOM 812 C CA . ALA A 1 102 ? -52.010 9.556 12.397 1.00 58.25 102 ALA A CA 1
ATOM 813 C C . ALA A 1 102 ? -51.779 9.405 10.885 1.00 58.25 102 ALA A C 1
ATOM 815 O O . ALA A 1 102 ? -51.423 10.357 10.190 1.00 58.25 102 ALA A O 1
ATOM 816 N N . VAL A 1 103 ? -51.929 8.186 10.370 1.00 60.19 103 VAL A N 1
ATOM 817 C CA . VAL A 1 103 ? -51.798 7.897 8.940 1.00 60.19 103 VAL A CA 1
ATOM 818 C C . VAL A 1 103 ? -53.179 8.005 8.300 1.00 60.19 103 VAL A C 1
ATOM 820 O O . VAL A 1 103 ? -54.047 7.166 8.527 1.00 60.19 103 VAL A O 1
ATOM 823 N N . ILE A 1 104 ? -53.393 9.030 7.471 1.00 58.72 104 ILE A N 1
ATOM 824 C CA . ILE A 1 104 ? -54.642 9.181 6.714 1.00 58.72 104 ILE A CA 1
ATOM 825 C C . ILE A 1 104 ? -54.628 8.204 5.534 1.00 58.72 104 ILE A C 1
ATOM 827 O O . ILE A 1 104 ? -53.819 8.336 4.616 1.00 58.72 104 ILE A O 1
ATOM 831 N N . ARG A 1 105 ? -55.553 7.240 5.526 1.00 57.84 105 ARG A N 1
ATOM 832 C CA . ARG A 1 105 ? -55.858 6.405 4.353 1.00 57.84 105 ARG A CA 1
ATOM 833 C C . ARG A 1 105 ? -57.323 6.600 3.977 1.00 57.84 105 ARG A C 1
ATOM 835 O O . ARG A 1 105 ? -58.206 6.388 4.797 1.00 57.84 105 ARG A O 1
ATOM 842 N N . GLY A 1 106 ? -57.587 7.036 2.745 1.00 61.81 106 GLY A N 1
ATOM 843 C CA . GLY A 1 106 ? -58.955 7.178 2.225 1.00 61.81 106 GLY A CA 1
ATOM 844 C C . GLY A 1 106 ? -59.793 8.314 2.833 1.00 61.81 106 GLY A C 1
ATOM 845 O O . GLY A 1 106 ? -61.014 8.261 2.752 1.00 61.81 106 GLY A O 1
ATOM 846 N N . GLY A 1 107 ? -59.173 9.333 3.442 1.00 67.50 107 GLY A N 1
ATOM 847 C CA . GLY A 1 107 ? -59.877 10.538 3.912 1.00 67.50 107 GLY A CA 1
ATOM 848 C C . GLY A 1 107 ? -60.537 10.445 5.294 1.00 67.50 107 GLY A C 1
ATOM 849 O O . GLY A 1 107 ? -61.220 11.384 5.693 1.00 67.50 107 GLY A O 1
ATOM 850 N N . LYS A 1 108 ? -60.314 9.365 6.056 1.00 51.16 108 LYS A N 1
ATOM 851 C CA . LYS A 1 108 ? -60.728 9.255 7.465 1.00 51.16 108 LYS A CA 1
ATOM 852 C C . LYS A 1 108 ? -59.506 9.040 8.360 1.00 51.16 108 LYS A C 1
ATOM 854 O O . LYS A 1 108 ? -58.661 8.201 8.056 1.00 51.16 108 LYS A O 1
ATOM 859 N N . GLN A 1 109 ? -59.406 9.824 9.432 1.00 50.69 109 GLN A N 1
ATOM 860 C CA . GLN A 1 109 ? -58.385 9.660 10.470 1.00 50.69 109 GLN A CA 1
ATOM 861 C C . GLN A 1 109 ? -58.786 8.485 11.378 1.00 50.69 109 GLN A C 1
ATOM 863 O O . GLN A 1 109 ? -59.942 8.420 11.800 1.00 50.69 109 GLN A O 1
ATOM 868 N N . VAL A 1 110 ? -57.852 7.564 11.638 1.00 59.72 110 VAL A N 1
ATOM 869 C CA . VAL A 1 110 ? -57.975 6.450 12.602 1.00 59.72 110 VAL A CA 1
ATOM 870 C C . VAL A 1 110 ? -56.947 6.597 13.711 1.00 59.72 110 VAL A C 1
ATOM 872 O O . VAL A 1 110 ? -55.801 6.980 13.387 1.00 59.72 110 VAL A O 1
#

InterPro domains:
  IPR004014 Cation-transporting P-type ATPase, N-terminal [PF00690] (16-62)
  IPR023298 P-type ATPase, transmembrane domain superfamily [SSF81665] (15-71)

Radius of gyration: 39.04 Å; chains: 1; bounding box: 88×40×92 Å

Organism: NCBI:txid166011

Secondary structure (DSSP, 8-state):
----------PPP--HHHHHHHHHHH--S--PPPPPPPHHHHHHHHHT-HHHHHHHHHHHHHHHHHH------S-----HHHHHHHHHHHHHHHHHHH------BTTB--

Sequence (110 aa):
MSKNRFRLRQCLPNDEDDISSRRVKYGANENSPKPAKMFMCLVGKLCMNVTLIVLLLCAALSLGLSFWKPTKPKEKKSMQGGLRERQFRALQVKIDHEHKLAVIRGGKQV